Protein AF-A0AAN6RY50-F1 (afdb_monomer_lite)

Radius of gyration: 14.78 Å; chains: 1; bounding box: 45×21×39 Å

Structure (mmCIF, N/CA/C/O backbone):
data_AF-A0AAN6RY50-F1
#
_entry.id   AF-A0AAN6RY50-F1
#
loop_
_atom_site.group_PDB
_atom_site.id
_atom_site.type_symbol
_atom_site.label_atom_id
_atom_site.label_alt_id
_atom_site.label_comp_id
_atom_site.label_asym_id
_atom_site.label_entity_id
_atom_site.label_seq_id
_atom_site.pdbx_PDB_ins_code
_atom_site.Cartn_x
_atom_site.Cartn_y
_atom_site.Cartn_z
_atom_site.occupancy
_atom_site.B_iso_or_equiv
_atom_site.auth_seq_id
_atom_site.auth_comp_id
_atom_site.auth_asym_id
_atom_site.auth_atom_id
_atom_site.pdbx_PDB_model_num
ATOM 1 N N . ALA A 1 1 ? -33.121 11.111 19.637 1.00 56.06 1 ALA A N 1
ATOM 2 C CA . ALA A 1 1 ? -32.154 10.135 20.175 1.00 56.06 1 ALA A CA 1
ATOM 3 C C . ALA A 1 1 ? -31.199 9.754 19.054 1.00 56.06 1 ALA A C 1
ATOM 5 O O . ALA A 1 1 ? -31.660 9.259 18.033 1.00 56.06 1 ALA A O 1
ATOM 6 N N . MET A 1 2 ? -29.915 10.073 19.192 1.00 50.25 2 MET A N 1
ATOM 7 C CA . MET A 1 2 ? -28.891 9.733 18.200 1.00 50.25 2 MET A CA 1
ATOM 8 C C . MET A 1 2 ? -28.372 8.342 18.565 1.00 50.25 2 MET A C 1
ATOM 10 O O . MET A 1 2 ? -27.961 8.129 19.702 1.00 50.25 2 MET A O 1
ATOM 14 N N . LYS A 1 3 ? -28.497 7.375 17.657 1.00 59.75 3 LYS A N 1
ATOM 15 C CA . LYS A 1 3 ? -28.074 5.992 17.893 1.00 59.75 3 LYS A CA 1
ATOM 16 C C . LYS A 1 3 ? -26.564 5.943 17.668 1.00 59.75 3 LYS A C 1
ATOM 18 O O . LYS A 1 3 ? -26.127 6.091 16.532 1.00 59.75 3 LYS A O 1
ATOM 23 N N . GLU A 1 4 ? -25.779 5.787 18.731 1.00 62.72 4 GLU A N 1
ATOM 24 C CA . GLU A 1 4 ? -24.342 5.542 18.606 1.00 62.72 4 GLU A CA 1
ATOM 25 C C . GLU A 1 4 ? -24.138 4.160 17.977 1.00 62.72 4 GLU A C 1
ATOM 27 O O . GLU A 1 4 ? -24.246 3.120 18.627 1.00 62.72 4 GLU A O 1
ATOM 32 N N . THR A 1 5 ? -23.909 4.131 16.669 1.00 71.38 5 THR A N 1
ATOM 33 C CA . THR A 1 5 ? -23.409 2.945 15.978 1.00 71.38 5 THR A CA 1
ATOM 34 C C . THR A 1 5 ? -21.913 2.859 16.249 1.00 71.38 5 THR A C 1
ATOM 36 O O . THR A 1 5 ? -21.136 3.594 15.644 1.00 71.38 5 THR A O 1
ATOM 39 N N . GLY A 1 6 ? -21.504 2.005 17.188 1.00 73.06 6 GLY A N 1
ATOM 40 C CA . GLY A 1 6 ? -20.086 1.720 17.407 1.00 73.06 6 GLY A CA 1
ATOM 41 C C . GLY A 1 6 ? -19.432 1.197 16.122 1.00 73.06 6 GLY A C 1
ATOM 42 O O . GLY A 1 6 ? -20.021 0.377 15.418 1.00 73.06 6 GLY A O 1
ATOM 43 N N . PHE A 1 7 ? -18.229 1.680 15.807 1.00 78.69 7 PHE A N 1
ATOM 44 C CA . PHE A 1 7 ? -17.438 1.220 14.663 1.00 78.69 7 PHE A CA 1
ATOM 45 C C . PHE A 1 7 ? -16.344 0.256 15.133 1.00 78.69 7 PHE A C 1
ATOM 47 O O . PHE A 1 7 ? -15.595 0.566 16.059 1.00 78.69 7 PHE A O 1
ATOM 54 N N . THR A 1 8 ? -16.240 -0.913 14.497 1.00 89.19 8 THR A N 1
ATOM 55 C CA . THR A 1 8 ? -15.167 -1.881 14.758 1.00 89.19 8 THR A CA 1
ATOM 56 C C . THR A 1 8 ? -13.995 -1.625 13.819 1.00 89.19 8 THR A C 1
ATOM 58 O O . THR A 1 8 ? -14.133 -1.771 12.606 1.00 89.19 8 THR A O 1
ATOM 61 N N . VAL A 1 9 ? -12.835 -1.296 14.382 1.00 93.00 9 VAL A N 1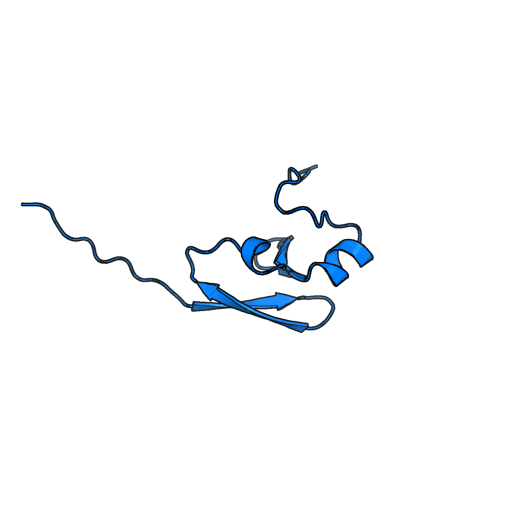
ATOM 62 C CA . VAL A 1 9 ? -11.569 -1.181 13.646 1.00 93.00 9 VAL A CA 1
ATOM 63 C C . VAL A 1 9 ? -10.842 -2.522 13.725 1.00 93.00 9 VAL A C 1
ATOM 65 O O . VAL A 1 9 ? -10.653 -3.047 14.823 1.00 93.00 9 VAL A O 1
ATOM 68 N N . THR A 1 10 ? -10.425 -3.087 12.590 1.00 94.81 10 THR A N 1
ATOM 69 C CA . THR A 1 10 ? -9.588 -4.300 12.579 1.00 94.81 10 THR A CA 1
ATOM 70 C C . THR A 1 10 ? -8.142 -3.957 12.253 1.00 94.81 10 THR A C 1
ATOM 72 O O . THR A 1 10 ? -7.873 -3.032 11.492 1.00 94.81 10 THR A O 1
ATOM 75 N N . VAL A 1 11 ? -7.201 -4.699 12.841 1.00 96.19 11 VAL A N 1
ATOM 76 C CA . VAL A 1 11 ? -5.770 -4.594 12.525 1.00 96.19 11 VAL A CA 1
ATOM 77 C C . VAL A 1 11 ? -5.427 -5.643 11.474 1.00 96.19 11 VAL A C 1
ATOM 79 O O . VAL A 1 11 ? -5.759 -6.820 11.619 1.00 96.19 11 VAL A O 1
ATOM 82 N N . LEU A 1 12 ? -4.758 -5.212 10.412 1.00 94.50 12 LEU A N 1
ATOM 83 C CA . LEU A 1 12 ? -4.346 -6.025 9.279 1.00 94.50 12 LEU A CA 1
ATOM 84 C C . LEU A 1 12 ? -2.824 -5.979 9.161 1.00 94.50 12 LEU A C 1
ATOM 86 O O . LEU A 1 12 ? -2.205 -4.925 9.291 1.00 94.50 12 LEU A O 1
ATOM 90 N N . ARG A 1 13 ? -2.211 -7.121 8.851 1.00 95.56 13 ARG A N 1
ATOM 91 C CA . ARG A 1 13 ? -0.787 -7.191 8.517 1.00 95.56 13 ARG A CA 1
ATOM 92 C C . ARG A 1 13 ? -0.627 -7.329 7.012 1.00 95.56 13 ARG A C 1
ATOM 94 O O . ARG A 1 13 ? -0.939 -8.377 6.447 1.00 95.56 13 ARG A O 1
ATOM 101 N N . ILE A 1 14 ? -0.101 -6.295 6.368 1.00 95.94 14 ILE A N 1
ATOM 102 C CA . ILE A 1 14 ? 0.223 -6.333 4.940 1.00 95.94 14 ILE A CA 1
ATOM 103 C C . ILE A 1 14 ? 1.705 -6.640 4.748 1.00 95.94 14 ILE A C 1
ATOM 105 O O . ILE A 1 14 ? 2.555 -6.213 5.530 1.00 95.94 14 ILE A O 1
ATOM 109 N N . ARG A 1 15 ? 2.025 -7.401 3.699 1.00 97.25 15 ARG A N 1
ATOM 110 C CA . ARG A 1 15 ? 3.393 -7.830 3.385 1.00 97.25 15 ARG A CA 1
ATOM 111 C C . ARG A 1 15 ? 3.740 -7.554 1.930 1.00 97.25 15 ARG A C 1
ATOM 113 O O . ARG A 1 15 ? 2.917 -7.758 1.041 1.00 97.25 15 ARG A O 1
ATOM 120 N N . CYS A 1 16 ? 4.980 -7.145 1.703 1.00 97.56 16 CYS A N 1
ATOM 121 C CA . CYS A 1 16 ? 5.570 -7.030 0.384 1.00 97.56 16 CYS A CA 1
ATOM 122 C C . CYS A 1 16 ? 5.721 -8.426 -0.223 1.00 97.56 16 CYS A C 1
ATOM 124 O O . CYS A 1 16 ? 6.418 -9.273 0.337 1.00 97.56 16 CYS A O 1
ATOM 126 N N . LEU A 1 17 ? 5.119 -8.657 -1.387 1.00 97.38 17 LEU A N 1
ATOM 127 C CA . LEU A 1 17 ? 5.197 -9.947 -2.074 1.00 97.38 17 LEU A CA 1
ATOM 128 C C . LEU A 1 17 ? 6.621 -10.265 -2.586 1.00 97.38 17 LEU A C 1
ATOM 130 O O . LEU A 1 17 ? 6.968 -11.431 -2.725 1.00 97.38 17 LEU A O 1
ATOM 134 N N . LYS A 1 18 ? 7.467 -9.247 -2.814 1.00 96.44 18 LYS A N 1
ATOM 135 C CA . LYS A 1 18 ? 8.843 -9.402 -3.327 1.00 96.44 18 LYS A CA 1
ATOM 136 C C . LYS A 1 18 ? 9.863 -9.721 -2.227 1.00 96.44 18 LYS A C 1
ATOM 138 O O . LYS A 1 18 ? 10.676 -10.618 -2.397 1.00 96.44 18 LYS A O 1
ATOM 143 N N . CYS A 1 19 ? 9.853 -8.968 -1.123 1.00 97.81 19 CYS A N 1
ATOM 144 C CA . CYS A 1 19 ? 10.893 -9.041 -0.083 1.00 97.81 19 CYS A CA 1
ATOM 145 C C . CYS A 1 19 ? 10.379 -9.430 1.310 1.00 97.81 19 CYS A C 1
ATOM 147 O O . CYS A 1 19 ? 11.139 -9.380 2.271 1.00 97.81 19 CYS A O 1
ATOM 149 N N . ALA A 1 20 ? 9.091 -9.757 1.445 1.00 97.56 20 ALA A N 1
ATOM 150 C CA . ALA A 1 20 ? 8.438 -10.126 2.703 1.00 97.56 20 ALA A CA 1
ATOM 151 C C . ALA A 1 20 ? 8.440 -9.059 3.822 1.00 97.56 20 ALA A C 1
ATOM 153 O O . ALA A 1 20 ? 7.904 -9.327 4.899 1.00 97.56 20 ALA A O 1
ATOM 154 N N . LYS A 1 21 ? 8.952 -7.835 3.583 1.00 96.94 21 LYS A N 1
ATOM 155 C CA . LYS A 1 21 ? 8.790 -6.699 4.513 1.00 96.94 21 LYS A CA 1
ATOM 156 C C . LYS A 1 21 ? 7.307 -6.516 4.832 1.00 96.94 21 LYS A C 1
ATOM 158 O O . LYS A 1 21 ? 6.496 -6.504 3.909 1.00 96.94 21 LYS A O 1
ATOM 163 N N . TRP A 1 22 ? 6.951 -6.345 6.098 1.00 96.88 22 TRP A N 1
ATOM 164 C CA . TRP A 1 22 ? 5.563 -6.193 6.527 1.00 96.88 22 TRP A CA 1
ATOM 165 C C . TRP A 1 22 ? 5.358 -4.926 7.355 1.00 96.88 22 TRP A C 1
ATOM 167 O O . TRP A 1 22 ? 6.318 -4.344 7.858 1.00 96.88 22 TRP A O 1
ATOM 177 N N . THR A 1 23 ? 4.101 -4.505 7.461 1.00 96.38 23 THR A N 1
ATOM 178 C CA . THR A 1 23 ? 3.643 -3.467 8.391 1.00 96.38 23 THR A CA 1
ATOM 179 C C . THR A 1 23 ? 2.235 -3.802 8.869 1.00 96.38 23 THR A C 1
ATOM 181 O O . THR A 1 23 ? 1.510 -4.560 8.214 1.00 96.38 23 THR A O 1
ATOM 184 N N . GLU A 1 24 ? 1.866 -3.260 10.021 1.00 96.69 24 GLU A N 1
ATOM 185 C CA . GLU A 1 24 ? 0.491 -3.255 10.508 1.00 96.69 24 GLU A CA 1
ATOM 186 C C . GLU A 1 24 ? -0.218 -1.993 10.023 1.00 96.69 24 GLU A C 1
ATOM 188 O O . GLU A 1 24 ? 0.385 -0.922 9.963 1.00 96.69 24 GLU A O 1
ATOM 193 N N . ILE A 1 25 ? -1.479 -2.163 9.637 1.00 94.94 25 ILE A N 1
ATOM 194 C CA . ILE A 1 25 ? -2.415 -1.099 9.278 1.00 94.94 25 ILE A CA 1
ATOM 195 C C . ILE A 1 25 ? -3.755 -1.397 9.946 1.00 94.94 25 ILE A C 1
ATOM 197 O O . ILE A 1 25 ? -4.033 -2.541 10.316 1.00 94.94 25 ILE A O 1
ATOM 201 N N . THR A 1 26 ? -4.616 -0.403 10.061 1.00 95.31 26 THR A N 1
ATOM 202 C CA . THR A 1 26 ? -6.019 -0.605 10.416 1.00 95.31 26 THR A CA 1
ATOM 203 C C . THR A 1 26 ? -6.894 -0.711 9.167 1.00 95.31 26 THR A C 1
ATOM 205 O O . THR A 1 26 ? -6.509 -0.286 8.081 1.00 95.31 26 THR A O 1
ATOM 208 N N . SER A 1 27 ? -8.098 -1.270 9.294 1.00 91.56 27 SER A N 1
ATOM 209 C CA . SER A 1 27 ? -9.063 -1.399 8.187 1.00 91.56 27 SER A CA 1
ATOM 210 C C . SER A 1 27 ? -9.470 -0.078 7.533 1.00 91.56 27 SER A C 1
ATOM 212 O O . SER A 1 27 ? -10.068 -0.088 6.461 1.00 91.56 27 SER A O 1
ATOM 214 N N . THR A 1 28 ? -9.204 1.043 8.198 1.00 92.75 28 THR A N 1
ATOM 215 C CA . THR A 1 28 ? -9.519 2.398 7.738 1.00 92.75 28 THR A CA 1
ATOM 216 C C . THR A 1 28 ? -8.319 3.129 7.145 1.00 92.75 28 THR A C 1
ATOM 218 O O . THR A 1 28 ? -8.495 4.211 6.591 1.00 92.75 28 THR A O 1
ATOM 221 N N . ASP A 1 29 ? -7.119 2.567 7.265 1.00 91.31 29 ASP A N 1
ATOM 222 C CA 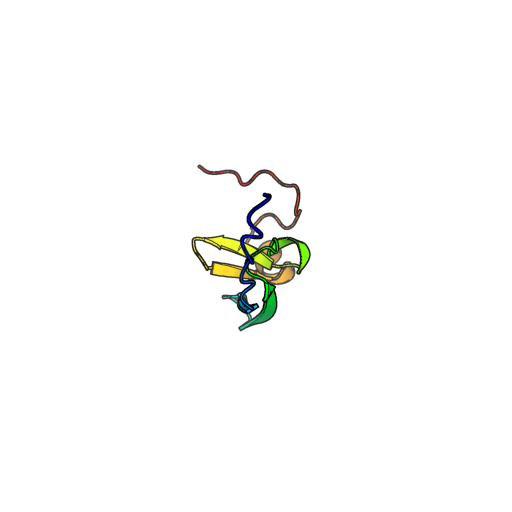. ASP A 1 29 ? -5.896 3.188 6.775 1.00 91.31 29 ASP A CA 1
ATOM 223 C C . ASP A 1 29 ? -5.705 2.981 5.268 1.00 91.31 29 ASP A C 1
ATOM 225 O O . ASP A 1 29 ? -6.026 1.925 4.717 1.00 91.31 29 ASP A O 1
ATOM 229 N N . ASP A 1 30 ? -5.087 3.964 4.611 1.00 90.12 30 ASP A N 1
ATOM 230 C CA . ASP A 1 30 ? -4.529 3.784 3.273 1.00 90.12 30 ASP A CA 1
ATOM 231 C C . ASP A 1 30 ? -3.120 3.151 3.358 1.00 90.12 30 ASP A C 1
ATOM 233 O O . ASP A 1 30 ? -2.227 3.742 3.981 1.00 90.12 30 ASP A O 1
ATOM 237 N N . PRO A 1 31 ? -2.867 1.991 2.713 1.00 90.31 31 PRO A N 1
ATOM 238 C CA . PRO A 1 31 ? -1.556 1.335 2.714 1.00 90.31 31 PRO A CA 1
ATOM 239 C C . PRO A 1 31 ? -0.401 2.218 2.214 1.00 90.31 31 PRO A C 1
ATOM 241 O O . PRO A 1 31 ? 0.741 2.039 2.655 1.00 90.31 31 PRO A O 1
ATOM 244 N N . GLY A 1 32 ? -0.679 3.175 1.322 1.00 90.06 32 GLY A N 1
ATOM 245 C CA . GLY A 1 32 ? 0.307 4.106 0.775 1.00 90.06 32 GLY A CA 1
ATOM 246 C C . GLY A 1 32 ? 0.949 4.977 1.852 1.00 90.06 32 GLY A C 1
ATOM 247 O O . GLY A 1 32 ? 2.162 5.194 1.820 1.00 90.06 32 GLY A O 1
ATOM 248 N N . THR A 1 33 ? 0.181 5.352 2.879 1.00 89.94 33 THR A N 1
ATOM 249 C CA . THR A 1 33 ? 0.665 6.088 4.067 1.00 89.94 33 THR A CA 1
ATOM 250 C C . THR A 1 33 ? 1.779 5.338 4.810 1.00 89.94 33 THR A C 1
ATOM 252 O O . THR A 1 33 ? 2.641 5.952 5.436 1.00 89.94 33 THR A O 1
ATOM 255 N N . PHE A 1 34 ? 1.819 4.006 4.693 1.00 92.44 34 PHE A N 1
ATOM 256 C CA . PHE A 1 34 ? 2.814 3.135 5.331 1.00 92.44 34 PHE A CA 1
ATOM 257 C C . PHE A 1 34 ? 3.921 2.677 4.364 1.00 92.44 34 PHE A C 1
ATOM 259 O O . PHE A 1 34 ? 4.669 1.735 4.650 1.00 92.44 34 PHE A O 1
ATOM 266 N N . GLY A 1 35 ? 4.044 3.323 3.199 1.00 92.12 35 GLY A N 1
ATOM 267 C CA . GLY A 1 35 ? 5.058 2.992 2.197 1.00 92.12 35 GLY A CA 1
ATOM 268 C C . GLY A 1 35 ? 4.814 1.649 1.505 1.00 92.12 35 GLY A C 1
ATOM 269 O O . GLY A 1 35 ? 5.772 0.959 1.125 1.00 92.12 35 GLY A O 1
ATOM 270 N N . MET A 1 36 ? 3.542 1.267 1.367 1.00 94.69 36 MET A N 1
ATOM 271 C CA . MET A 1 36 ? 3.110 0.060 0.671 1.00 94.69 36 MET A CA 1
ATOM 272 C C . MET A 1 36 ? 2.287 0.426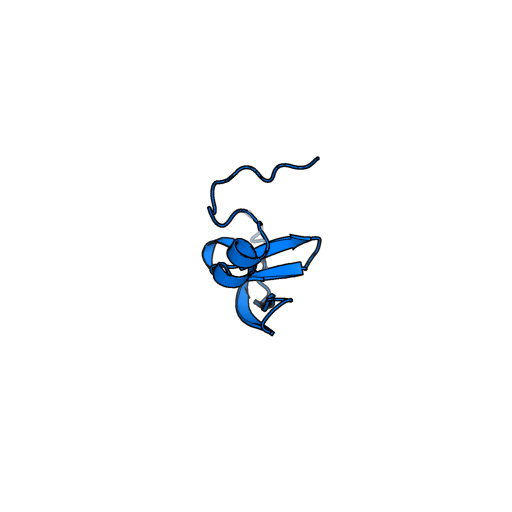 -0.565 1.00 94.69 36 MET A C 1
ATOM 274 O O . MET A 1 36 ? 1.255 1.079 -0.482 1.00 94.69 36 MET A O 1
ATOM 278 N N . VAL A 1 37 ? 2.742 -0.032 -1.725 1.00 94.12 37 VAL A N 1
ATOM 279 C CA . VAL A 1 37 ? 2.107 0.171 -3.027 1.00 94.12 37 VAL A CA 1
ATOM 280 C C . VAL A 1 37 ? 1.242 -1.039 -3.335 1.00 94.12 37 VAL A C 1
ATOM 282 O O . VAL A 1 37 ? 1.734 -2.171 -3.377 1.00 94.12 37 VAL A O 1
ATOM 285 N N . ARG A 1 38 ? -0.054 -0.817 -3.548 1.00 93.19 38 ARG A N 1
ATOM 286 C CA . ARG A 1 38 ? -0.984 -1.874 -3.946 1.00 93.19 38 ARG A CA 1
ATOM 287 C C . ARG A 1 38 ? -0.759 -2.228 -5.415 1.00 93.19 38 ARG A C 1
ATOM 289 O O . ARG A 1 38 ? -0.899 -1.382 -6.288 1.00 93.19 38 ARG A O 1
ATOM 296 N N . ILE A 1 39 ? -0.443 -3.493 -5.675 1.00 93.75 39 ILE A N 1
ATOM 297 C CA . ILE A 1 39 ? -0.190 -4.021 -7.029 1.00 93.75 39 ILE A CA 1
ATOM 298 C C . ILE A 1 39 ? -1.325 -4.922 -7.533 1.00 93.75 39 ILE A C 1
ATOM 300 O O . ILE A 1 39 ? -1.312 -5.377 -8.669 1.00 93.75 39 ILE A O 1
ATOM 304 N N . GLY A 1 40 ? -2.299 -5.219 -6.669 1.00 91.12 40 GLY A N 1
ATOM 305 C CA . GLY A 1 40 ? -3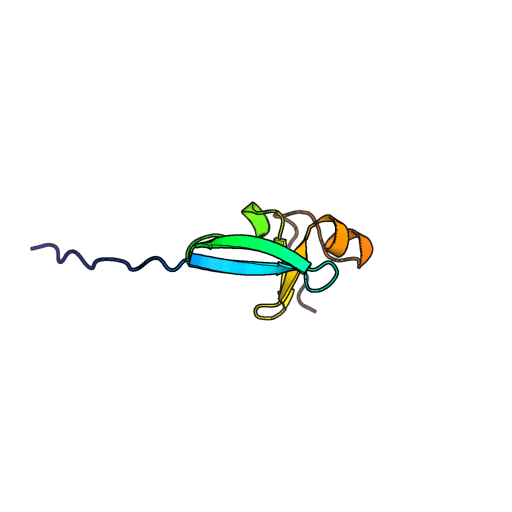.436 -6.081 -6.969 1.00 91.12 40 GLY A CA 1
ATOM 306 C C . GLY A 1 40 ? -4.408 -6.168 -5.794 1.00 91.12 40 GLY A C 1
ATOM 307 O O . GLY A 1 40 ? -4.303 -5.429 -4.812 1.00 91.12 40 GLY A O 1
ATOM 308 N N . TYR A 1 41 ? -5.386 -7.069 -5.868 1.00 89.31 41 TYR A N 1
ATOM 309 C CA . TYR A 1 41 ? -6.303 -7.314 -4.753 1.00 89.31 41 TYR A CA 1
ATOM 310 C C . TYR A 1 41 ? -5.559 -7.984 -3.587 1.00 89.31 41 TYR A C 1
ATOM 312 O O . TYR A 1 41 ? -5.058 -9.093 -3.735 1.00 89.31 41 TYR A O 1
ATOM 320 N N . ASN A 1 42 ? -5.453 -7.296 -2.444 1.00 88.69 42 ASN A N 1
ATOM 321 C CA . ASN A 1 42 ? -4.686 -7.724 -1.262 1.00 88.69 42 ASN A CA 1
ATOM 322 C C . ASN A 1 42 ? -3.183 -7.999 -1.501 1.00 88.69 42 ASN A C 1
ATOM 324 O O . ASN A 1 42 ? -2.514 -8.564 -0.634 1.00 88.69 42 ASN A O 1
ATOM 328 N N . LEU A 1 43 ? -2.620 -7.566 -2.634 1.00 94.31 43 LEU A N 1
ATOM 329 C CA . LEU A 1 43 ? -1.201 -7.720 -2.964 1.00 94.31 43 LEU A CA 1
ATOM 330 C C . LEU A 1 43 ? -0.497 -6.368 -2.921 1.00 94.31 43 LEU A C 1
ATOM 332 O O . LEU A 1 43 ? -0.961 -5.400 -3.527 1.00 94.31 43 LEU A O 1
ATOM 336 N N . HIS A 1 44 ? 0.642 -6.324 -2.232 1.00 95.69 44 HIS A N 1
ATOM 337 C CA . HIS A 1 44 ? 1.399 -5.098 -2.015 1.00 95.69 44 HIS A CA 1
ATOM 338 C C . HIS A 1 44 ? 2.893 -5.309 -2.268 1.00 95.69 44 HIS A C 1
ATOM 340 O O . HIS A 1 44 ? 3.434 -6.393 -2.023 1.00 95.69 44 HIS A O 1
ATOM 346 N N . TYR A 1 45 ? 3.569 -4.249 -2.699 1.00 97.31 45 TYR A N 1
ATOM 347 C CA . TYR A 1 45 ? 5.020 -4.100 -2.631 1.00 97.31 45 TYR A CA 1
ATOM 348 C C . TYR A 1 45 ? 5.384 -2.963 -1.682 1.00 97.31 45 TYR A C 1
ATOM 350 O O . TYR A 1 45 ? 4.648 -1.996 -1.560 1.00 97.31 45 TYR A O 1
ATOM 358 N N . CYS A 1 46 ? 6.540 -3.042 -1.029 1.00 96.44 46 CYS A N 1
ATOM 359 C CA . CYS A 1 46 ? 7.117 -1.854 -0.404 1.00 96.44 46 CYS A CA 1
ATOM 360 C C . CYS A 1 46 ? 7.666 -0.909 -1.485 1.00 96.44 46 CYS A C 1
ATOM 362 O O . CYS A 1 46 ? 8.036 -1.374 -2.567 1.00 96.44 46 CYS A O 1
ATOM 364 N N . LEU A 1 47 ? 7.785 0.386 -1.177 1.00 94.44 47 LEU A N 1
ATOM 365 C CA . LEU A 1 47 ? 8.280 1.401 -2.123 1.00 94.44 47 LEU A CA 1
ATOM 366 C C . LEU A 1 47 ? 9.553 0.989 -2.903 1.00 94.44 47 LEU A C 1
ATOM 368 O O . LEU A 1 47 ? 9.534 1.083 -4.130 1.00 94.44 47 LEU A O 1
ATOM 372 N N . PRO A 1 48 ? 10.621 0.441 -2.277 1.00 94.88 48 PRO A N 1
ATOM 373 C CA . PRO A 1 48 ? 11.810 0.014 -3.022 1.00 94.88 48 PRO A CA 1
ATOM 374 C C . PRO A 1 48 ? 11.529 -1.101 -4.037 1.00 94.88 48 PRO A C 1
ATOM 376 O O . PRO A 1 48 ? 12.066 -1.102 -5.142 1.00 94.88 48 PRO A O 1
ATOM 379 N N . CYS A 1 49 ? 10.683 -2.068 -3.670 1.00 97.06 49 CYS A N 1
ATOM 380 C CA . CYS A 1 49 ? 10.329 -3.179 -4.552 1.00 97.06 49 CYS A CA 1
ATOM 381 C C . CYS A 1 49 ? 9.399 -2.734 -5.679 1.00 97.06 49 CYS A C 1
ATOM 383 O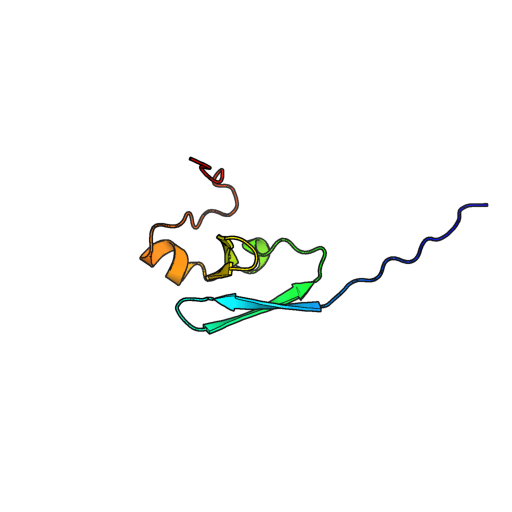 O . CYS A 1 49 ? 9.530 -3.243 -6.790 1.00 97.06 49 CYS A O 1
ATOM 385 N N . ALA A 1 50 ? 8.504 -1.783 -5.405 1.00 95.50 50 ALA A N 1
ATOM 386 C CA . ALA A 1 50 ? 7.660 -1.152 -6.408 1.00 95.50 50 ALA A CA 1
ATOM 387 C C . ALA A 1 50 ? 8.515 -0.431 -7.461 1.00 95.50 50 ALA A C 1
ATOM 389 O O . ALA A 1 50 ? 8.430 -0.779 -8.637 1.00 95.50 50 ALA A O 1
ATOM 390 N N . GLY A 1 51 ? 9.439 0.442 -7.041 1.00 94.31 51 GLY A N 1
ATOM 391 C CA . GLY A 1 51 ? 10.351 1.135 -7.959 1.00 94.31 51 GLY A CA 1
ATOM 392 C C . GLY A 1 51 ? 11.222 0.173 -8.776 1.00 94.31 51 GLY A C 1
ATOM 393 O O . GLY A 1 51 ? 11.315 0.297 -9.993 1.00 94.31 51 GLY A O 1
ATOM 394 N N . ALA A 1 52 ? 11.769 -0.869 -8.141 1.00 95.50 52 ALA A N 1
ATOM 395 C CA . ALA A 1 52 ? 12.562 -1.894 -8.829 1.00 95.50 52 ALA A CA 1
ATOM 396 C C . ALA A 1 52 ? 11.761 -2.758 -9.825 1.00 95.50 52 ALA A C 1
ATOM 398 O O . ALA A 1 52 ? 12.356 -3.509 -10.594 1.00 95.50 52 ALA A O 1
ATOM 399 N N . THR A 1 53 ? 10.426 -2.721 -9.776 1.00 94.75 53 THR A N 1
ATOM 400 C CA . THR A 1 53 ? 9.540 -3.484 -10.672 1.00 94.75 53 THR A CA 1
ATOM 401 C C . THR A 1 53 ? 8.705 -2.593 -11.593 1.00 94.75 53 THR A C 1
ATOM 403 O O . THR A 1 53 ? 7.891 -3.117 -12.346 1.00 94.75 53 THR A O 1
ATOM 406 N N . GLY A 1 54 ? 8.925 -1.273 -11.571 1.00 93.06 54 GLY A N 1
ATOM 407 C CA . GLY A 1 54 ? 8.243 -0.314 -12.442 1.00 93.06 54 GLY A CA 1
ATOM 408 C C . GLY A 1 54 ? 6.847 0.111 -11.978 1.00 93.06 54 GLY A C 1
ATOM 409 O O . GLY A 1 54 ? 6.105 0.688 -12.767 1.00 93.06 54 GLY A O 1
ATOM 410 N N . TYR A 1 55 ? 6.472 -0.155 -10.723 1.00 91.75 55 TYR A N 1
ATOM 411 C CA . TYR A 1 55 ? 5.221 0.357 -10.155 1.00 91.75 55 TYR A CA 1
ATOM 412 C C . TYR A 1 55 ? 5.394 1.803 -9.672 1.00 91.75 55 TYR A C 1
ATOM 414 O O . TYR A 1 55 ? 6.462 2.138 -9.151 1.00 91.75 55 TYR A O 1
ATOM 422 N N . PRO A 1 56 ? 4.352 2.648 -9.790 1.00 85.69 56 PRO A N 1
ATOM 423 C CA . PRO A 1 56 ? 4.407 4.025 -9.319 1.00 85.69 56 PRO A CA 1
ATOM 424 C C . PRO A 1 56 ? 4.671 4.063 -7.811 1.00 85.69 56 PRO A C 1
ATOM 426 O O . PRO A 1 56 ? 3.993 3.402 -7.024 1.00 85.69 56 PRO A O 1
ATOM 429 N N . THR A 1 57 ? 5.687 4.826 -7.415 1.00 81.81 57 THR A N 1
ATOM 430 C CA . THR A 1 57 ? 6.088 5.014 -6.012 1.00 81.81 57 THR A CA 1
ATOM 431 C C . THR A 1 57 ? 5.568 6.314 -5.414 1.00 81.81 57 THR A C 1
ATOM 433 O O . THR A 1 57 ? 5.754 6.547 -4.223 1.00 81.81 57 THR A O 1
ATOM 436 N N . ASP A 1 58 ? 4.918 7.149 -6.223 1.00 71.31 58 ASP A N 1
ATOM 437 C CA . ASP A 1 58 ? 4.303 8.380 -5.755 1.00 71.31 58 ASP A CA 1
ATOM 438 C C . ASP A 1 58 ? 2.901 8.076 -5.213 1.00 71.31 58 ASP A C 1
ATOM 440 O O . ASP A 1 58 ? 2.049 7.602 -5.969 1.00 71.31 58 ASP A O 1
ATOM 444 N N . PRO A 1 59 ? 2.612 8.377 -3.933 1.00 59.06 59 PRO A N 1
ATOM 445 C CA . PRO A 1 59 ? 1.302 8.120 -3.326 1.00 59.06 59 PRO A CA 1
ATOM 446 C C . PRO A 1 59 ? 0.160 8.937 -3.959 1.00 59.06 59 PRO A C 1
ATOM 448 O O . PRO A 1 59 ? -1.004 8.689 -3.667 1.00 59.06 59 PRO A O 1
ATOM 451 N N . ALA A 1 60 ? 0.483 9.894 -4.835 1.00 52.50 60 ALA A N 1
ATOM 452 C CA . ALA A 1 60 ? -0.467 10.708 -5.589 1.00 52.50 60 ALA A CA 1
ATOM 453 C C . ALA A 1 60 ? -0.509 10.379 -7.094 1.00 52.50 60 ALA A C 1
ATOM 455 O O . ALA A 1 60 ? -1.250 11.028 -7.834 1.00 52.50 60 ALA A O 1
ATOM 456 N N . ALA A 1 61 ? 0.283 9.413 -7.579 1.00 54.53 61 ALA A N 1
ATOM 457 C CA . ALA A 1 61 ? 0.241 9.052 -8.990 1.00 54.53 61 ALA A CA 1
ATOM 458 C C . ALA A 1 61 ? -1.091 8.348 -9.303 1.00 54.53 61 ALA A C 1
ATOM 460 O O . ALA A 1 61 ? -1.431 7.369 -8.631 1.00 54.53 61 ALA A O 1
ATOM 461 N N . PRO A 1 62 ? -1.856 8.812 -10.310 1.00 48.25 62 PRO A N 1
ATOM 462 C CA . PRO A 1 62 ? -3.071 8.130 -10.719 1.00 48.25 62 PRO A CA 1
ATOM 463 C C . PRO A 1 62 ? -2.708 6.701 -11.119 1.00 48.25 62 PRO A C 1
ATOM 465 O O . PRO A 1 62 ? -1.819 6.476 -11.942 1.00 48.25 62 PRO A O 1
ATOM 468 N N . VAL A 1 63 ? -3.386 5.729 -10.508 1.00 53.12 63 VAL A N 1
ATOM 469 C CA . VAL A 1 63 ? -3.278 4.324 -10.897 1.00 53.12 63 VAL A CA 1
ATOM 470 C C . VAL A 1 63 ? -3.747 4.255 -12.347 1.00 53.12 63 VAL A C 1
ATOM 472 O O . VAL A 1 63 ? -4.940 4.377 -12.614 1.00 53.12 63 VAL A O 1
ATOM 475 N N . MET A 1 64 ? -2.814 4.133 -13.294 1.00 43.00 64 MET A N 1
ATOM 476 C CA . MET A 1 64 ? -3.151 3.908 -14.696 1.00 43.00 64 MET A CA 1
ATOM 477 C C . MET A 1 64 ? -3.745 2.506 -14.813 1.00 43.00 64 MET A C 1
ATOM 479 O O . MET A 1 64 ? -3.032 1.519 -14.973 1.00 43.00 64 MET A O 1
ATOM 483 N N . THR A 1 65 ? -5.061 2.416 -14.662 1.00 42.53 65 THR A N 1
ATOM 484 C CA . THR A 1 65 ? -5.829 1.243 -15.065 1.00 42.53 65 THR A CA 1
ATOM 485 C C . THR A 1 6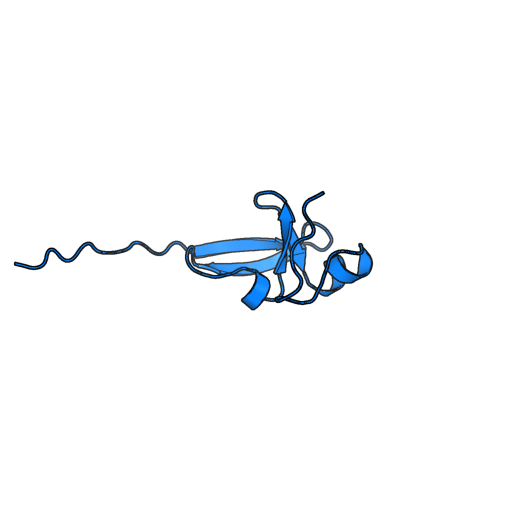5 ? -5.876 1.231 -16.589 1.00 42.53 65 THR A C 1
ATOM 487 O O . THR A 1 65 ? -6.526 2.093 -17.182 1.00 42.53 65 THR A O 1
ATOM 490 N N . SER A 1 66 ? -5.142 0.303 -17.205 1.00 40.34 66 SER A N 1
ATOM 491 C CA . SER A 1 66 ? -5.345 -0.103 -18.602 1.00 40.34 66 SER A CA 1
ATOM 492 C C . SER A 1 66 ? -6.588 -0.969 -18.733 1.00 40.34 66 SER A C 1
ATOM 494 O O . SER A 1 66 ? -6.717 -1.874 -17.873 1.00 40.34 66 SER A O 1
#

pLDDT: mean 84.92, std 16.83, range [40.34, 97.81]

Organism: NCBI:txid303347

Secondary structure (DSSP, 8-state):
-----PPPP-EEEEEBTTT--EEEEETTS-GGGGTEEEEETTEEEEHHHHHTTT----TTS-----

Foldseek 3Di:
DDDPPDDDKDKDWAAAPPPRDIDIDIPPDDVLVVQWDDPDDSHTHGLVVCVVVVHDSDPPDPPPDD

Sequence (66 aa):
AMKETGFTVTVLRIRCLKCAKWTEITSTDDPGTFGMVRIGYNLHYCLPCAGATGYPTDPAAPVMTS